Protein AF-Q033S8-F1 (afdb_monomer)

pLDDT: mean 73.88, std 19.77, range [30.8, 98.44]

InterPro domains:
  IPR001387 Cro/C1-type, helix-turn-helix domain [PS50943] (13-66)
  IPR001387 Cro/C1-type, helix-turn-helix domain [cd00093] (10-66)
  IPR010982 Lambda repressor-like, DNA-binding domain superfamily [G3DSA:1.10.260.40] (9-69)
  IPR010982 Lambda repressor-like, DNA-binding domain superfamily [SSF47413] (10-69)
  IPR053163 HTH-type transcriptional regulator Rgg-like [PTHR37038] (10-70)

Nearest PDB structures (foldseek):
  4yv6-assembly2_D  TM=9.870E-01  e=4.921E-04  Streptococcus dysgalactiae
  5w4m-assembly1_A  TM=7.521E-01  e=5.771E-04  Streptococcus dysgalactiae
  6w1f-assembly1_B  TM=7.586E-01  e=7.936E-04  Streptococcus thermophilus LMG 18311
  4yv6-assembly2_C  TM=6.592E-01  e=5.472E-04  Streptococcus dysgalactiae
  4ryk-assembly1_A-2  TM=6.225E-01  e=1.323E-02  Listeria monocytogenes EGD-e

Organism: Lacticaseibacillus paracasei (strain ATCC 334 / BCRC 17002 / CCUG 31169 / CIP 107868 / KCTC 3260 / NRRL B-441) (NCBI:txid321967)

Structure (mmCIF, N/CA/C/O backbone):
data_AF-Q033S8-F1
#
_entry.id   AF-Q033S8-F1
#
loop_
_atom_site.group_PDB
_atom_site.id
_atom_site.type_symbol
_atom_site.label_atom_id
_atom_site.label_alt_id
_atom_site.label_comp_id
_atom_site.label_asym_id
_atom_site.label_entity_id
_atom_site.label_seq_id
_atom_site.pdbx_PDB_ins_code
_atom_site.Cartn_x
_atom_site.Cartn_y
_atom_site.Cartn_z
_atom_site.occupancy
_atom_site.B_iso_or_equiv
_atom_site.auth_seq_id
_atom_site.auth_comp_id
_atom_site.auth_asym_id
_atom_site.auth_atom_id
_atom_site.pdbx_PDB_model_num
ATOM 1 N N . MET A 1 1 ? 3.486 26.398 6.035 1.00 30.80 1 MET A N 1
ATOM 2 C CA . MET A 1 1 ? 4.596 25.423 6.037 1.00 30.80 1 MET A CA 1
ATOM 3 C C . MET A 1 1 ? 3.982 24.053 6.254 1.00 30.80 1 MET A C 1
ATOM 5 O O . MET A 1 1 ? 3.399 23.841 7.305 1.00 30.80 1 MET A O 1
ATOM 9 N N . VAL A 1 2 ? 3.991 23.191 5.236 1.00 36.75 2 VAL A N 1
ATOM 10 C CA . VAL A 1 2 ? 3.536 21.798 5.370 1.00 36.75 2 VAL A CA 1
ATOM 11 C C . VAL A 1 2 ? 4.701 21.029 5.988 1.00 36.75 2 VAL A C 1
ATOM 13 O O . VAL A 1 2 ? 5.815 21.116 5.472 1.00 36.75 2 VAL A O 1
ATOM 16 N N . GLU A 1 3 ? 4.487 20.377 7.131 1.00 34.97 3 GLU A N 1
ATOM 17 C CA . GLU A 1 3 ? 5.531 19.597 7.802 1.00 34.97 3 GLU A CA 1
ATOM 18 C C . GLU A 1 3 ? 6.136 18.567 6.839 1.00 34.97 3 GLU A C 1
ATOM 20 O O . GLU A 1 3 ? 5.417 17.812 6.183 1.00 34.97 3 GLU A O 1
ATOM 25 N N . LYS A 1 4 ? 7.472 18.522 6.768 1.00 44.34 4 LYS A N 1
ATOM 26 C CA . LYS A 1 4 ? 8.203 17.438 6.105 1.00 44.34 4 LYS A CA 1
ATOM 27 C C . LYS A 1 4 ? 8.041 16.173 6.943 1.00 44.34 4 LYS A C 1
ATOM 29 O O . LYS A 1 4 ? 8.835 15.900 7.841 1.00 44.34 4 LYS A O 1
ATOM 34 N N . ILE A 1 5 ? 6.987 15.416 6.665 1.00 50.31 5 ILE A N 1
ATOM 35 C CA . ILE A 1 5 ? 6.794 14.079 7.221 1.00 50.31 5 ILE A CA 1
ATOM 36 C C . ILE A 1 5 ? 7.949 13.206 6.721 1.00 50.31 5 ILE A C 1
ATOM 38 O O . ILE A 1 5 ? 8.242 13.171 5.527 1.00 50.31 5 ILE A O 1
ATOM 42 N N . LYS A 1 6 ? 8.612 12.478 7.624 1.00 57.56 6 LYS A N 1
ATOM 43 C CA . LYS A 1 6 ? 9.489 11.371 7.231 1.00 57.56 6 LYS A CA 1
ATOM 44 C C . LYS A 1 6 ? 8.589 10.312 6.590 1.00 57.56 6 LYS A C 1
ATOM 46 O O . LYS A 1 6 ? 7.903 9.597 7.316 1.00 57.56 6 LYS A O 1
ATOM 51 N N . ALA A 1 7 ? 8.524 10.292 5.259 1.00 63.66 7 ALA A N 1
ATOM 52 C CA . ALA A 1 7 ? 7.584 9.485 4.483 1.00 63.66 7 ALA A CA 1
ATOM 53 C C . ALA A 1 7 ? 7.873 7.986 4.659 1.00 63.66 7 ALA A C 1
ATOM 55 O O . ALA A 1 7 ? 8.609 7.375 3.890 1.00 63.66 7 ALA A O 1
ATOM 56 N N . THR A 1 8 ? 7.338 7.394 5.726 1.00 87.31 8 THR A N 1
ATOM 57 C CA . THR A 1 8 ? 7.235 5.942 5.849 1.00 87.31 8 THR A CA 1
ATOM 58 C C . THR A 1 8 ? 6.063 5.470 5.004 1.00 87.31 8 THR A C 1
ATOM 60 O O . THR A 1 8 ? 5.073 6.191 4.864 1.00 87.31 8 THR A O 1
ATOM 63 N N . ASP A 1 9 ? 6.131 4.240 4.495 1.00 91.19 9 ASP A N 1
ATOM 64 C CA . ASP A 1 9 ? 5.036 3.651 3.714 1.00 91.19 9 ASP A CA 1
ATOM 65 C C . ASP A 1 9 ? 3.683 3.764 4.440 1.00 91.19 9 ASP A C 1
ATOM 67 O O . ASP A 1 9 ? 2.663 4.079 3.832 1.00 91.19 9 ASP A O 1
ATOM 71 N N . GLY A 1 10 ? 3.682 3.589 5.766 1.00 95.62 10 GLY A N 1
ATOM 72 C CA . GLY A 1 10 ? 2.493 3.749 6.601 1.00 95.62 10 GLY A CA 1
ATOM 73 C C . GLY A 1 10 ? 1.942 5.176 6.635 1.00 95.62 10 GLY A C 1
ATOM 74 O O . GLY A 1 10 ? 0.728 5.363 6.557 1.00 95.62 10 GLY A O 1
ATOM 75 N N . ALA A 1 11 ? 2.807 6.189 6.720 1.00 94.56 11 ALA A N 1
ATOM 76 C CA . ALA A 1 11 ? 2.378 7.585 6.717 1.00 94.56 11 ALA A CA 1
ATOM 77 C C . ALA A 1 11 ? 1.788 7.993 5.356 1.00 94.56 11 ALA A C 1
ATOM 79 O O . ALA A 1 11 ? 0.740 8.641 5.315 1.00 94.56 11 ALA A O 1
ATOM 80 N N . VAL A 1 12 ? 2.413 7.550 4.258 1.00 94.62 12 VAL A N 1
ATOM 81 C CA . VAL A 1 12 ? 1.911 7.766 2.890 1.00 94.62 12 VAL A CA 1
ATOM 82 C C . VAL A 1 12 ? 0.561 7.073 2.710 1.00 94.62 12 VAL A C 1
ATOM 84 O O . VAL A 1 12 ? -0.407 7.696 2.275 1.00 94.62 12 VAL A O 1
ATOM 87 N N . PHE A 1 13 ? 0.453 5.808 3.126 1.00 96.56 13 PHE A N 1
ATOM 88 C CA . PHE A 1 13 ? -0.799 5.056 3.059 1.00 96.56 13 PHE A CA 1
ATOM 89 C C . PHE A 1 13 ? -1.926 5.747 3.835 1.00 96.56 13 PHE A C 1
ATOM 91 O O . PHE A 1 13 ? -3.029 5.912 3.312 1.00 96.56 13 PHE A O 1
ATOM 98 N N . ARG A 1 14 ? -1.645 6.214 5.060 1.00 97.19 14 ARG A N 1
ATOM 99 C CA . ARG A 1 14 ? -2.612 6.949 5.888 1.00 97.19 14 ARG A CA 1
ATOM 100 C C . ARG A 1 14 ? -3.151 8.177 5.165 1.00 97.19 14 ARG A C 1
ATOM 102 O O . ARG A 1 14 ? -4.359 8.418 5.185 1.00 97.19 14 ARG A O 1
ATOM 109 N N . GLN A 1 15 ? -2.266 8.960 4.554 1.00 95.25 15 GLN A N 1
ATOM 110 C CA . GLN A 1 15 ? -2.656 10.148 3.806 1.00 95.25 15 GLN A CA 1
ATOM 111 C C . GLN A 1 15 ? -3.571 9.786 2.632 1.00 95.25 15 GLN A C 1
ATOM 113 O O . GLN A 1 15 ? -4.638 10.380 2.495 1.00 95.25 15 GLN A O 1
ATOM 118 N N . LEU A 1 16 ? -3.198 8.785 1.831 1.00 94.44 16 LEU A N 1
ATOM 119 C CA . LEU A 1 16 ? -4.000 8.331 0.692 1.00 94.44 16 LEU A CA 1
ATOM 120 C C . LEU A 1 16 ? -5.376 7.824 1.131 1.00 94.44 16 LEU A C 1
ATOM 122 O O . LEU A 1 16 ? -6.391 8.246 0.581 1.00 94.44 16 LEU A O 1
ATOM 126 N N . ARG A 1 17 ? -5.444 7.018 2.196 1.00 97.44 17 ARG A N 1
ATOM 127 C CA . ARG A 1 17 ? -6.718 6.557 2.761 1.00 97.44 17 ARG A CA 1
ATOM 128 C C . ARG A 1 17 ? -7.625 7.728 3.162 1.00 97.44 17 ARG A C 1
ATOM 130 O O . ARG A 1 17 ? -8.823 7.701 2.883 1.00 97.44 17 ARG A O 1
ATOM 137 N N . HIS A 1 18 ? -7.070 8.759 3.803 1.00 96.06 18 HIS A N 1
ATOM 138 C CA . HIS A 1 18 ? -7.831 9.955 4.177 1.00 96.06 18 HIS A CA 1
ATOM 139 C C . HIS A 1 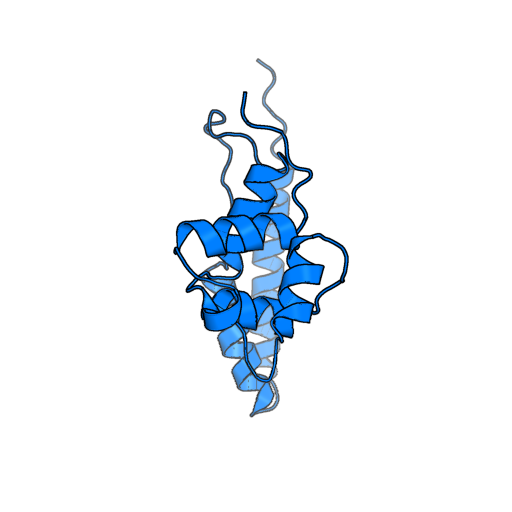18 ? -8.264 10.796 2.966 1.00 96.06 18 HIS A C 1
ATOM 141 O O . HIS A 1 18 ? -9.381 11.312 2.974 1.00 96.06 18 HIS A O 1
ATOM 147 N N . ASN A 1 19 ? -7.444 10.886 1.914 1.00 91.56 19 ASN A N 1
ATOM 148 C CA . ASN A 1 19 ? -7.805 11.563 0.662 1.00 91.56 19 ASN A CA 1
ATOM 149 C C . ASN A 1 19 ? -8.99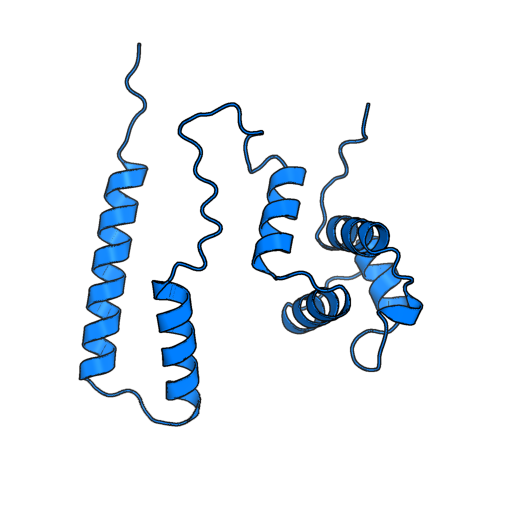0 10.896 -0.052 1.00 91.56 19 ASN A C 1
ATOM 151 O O . ASN A 1 19 ? -9.739 11.580 -0.741 1.00 91.56 19 ASN A O 1
ATOM 155 N N . HIS A 1 20 ? -9.180 9.590 0.149 1.00 86.75 20 HIS A N 1
ATOM 156 C CA . HIS A 1 20 ? -10.338 8.828 -0.331 1.00 86.75 20 HIS A CA 1
ATOM 157 C C . HIS A 1 20 ? -11.504 8.800 0.676 1.00 86.75 20 HIS A C 1
ATOM 159 O O . HIS A 1 20 ? -12.462 8.056 0.495 1.00 86.75 20 HIS A O 1
ATOM 165 N N . GLN A 1 21 ? -11.421 9.571 1.770 1.00 94.69 21 GLN A N 1
ATOM 166 C CA . GLN A 1 21 ? -12.417 9.621 2.850 1.00 94.69 21 GLN A CA 1
ATOM 167 C C . GLN A 1 21 ? -12.756 8.248 3.467 1.00 94.69 21 GLN A C 1
ATOM 169 O O . GLN A 1 21 ? -13.848 8.048 3.998 1.00 94.69 21 GLN A O 1
ATOM 174 N N . LEU A 1 22 ? -11.814 7.302 3.453 1.00 95.31 22 LEU A N 1
ATOM 175 C CA . LEU A 1 22 ? -12.022 5.961 3.996 1.00 95.31 22 LEU A CA 1
ATOM 176 C C . LEU A 1 22 ? -11.605 5.888 5.467 1.00 95.31 22 LEU A C 1
ATOM 178 O O . LEU A 1 22 ? -10.534 6.349 5.863 1.00 95.31 22 LEU A O 1
ATOM 182 N N . THR A 1 23 ? -12.429 5.259 6.299 1.00 98.12 23 THR A N 1
ATOM 183 C CA . THR A 1 23 ? -12.099 4.930 7.695 1.00 98.12 23 THR A CA 1
ATOM 184 C C . THR A 1 23 ? -11.293 3.632 7.784 1.00 98.12 23 THR A C 1
ATOM 186 O O . THR A 1 23 ? -11.314 2.807 6.873 1.00 98.12 23 THR A O 1
ATOM 189 N N . LEU A 1 24 ? -10.615 3.394 8.913 1.00 98.38 24 LEU A N 1
ATOM 190 C CA . LEU A 1 24 ? -9.929 2.114 9.146 1.00 98.38 24 LEU A CA 1
ATOM 191 C C . LEU A 1 24 ? -10.892 0.920 9.094 1.00 98.38 24 LEU A C 1
ATOM 193 O O . LEU A 1 24 ? -10.526 -0.125 8.571 1.00 98.38 24 LEU A O 1
ATOM 197 N N . ALA A 1 25 ? -12.118 1.077 9.602 1.00 98.00 25 ALA A N 1
ATOM 198 C CA . ALA A 1 25 ? -13.128 0.020 9.590 1.00 98.00 25 ALA A CA 1
ATOM 199 C C . ALA A 1 25 ? -13.567 -0.354 8.165 1.00 98.00 25 ALA A C 1
ATOM 201 O O . ALA A 1 25 ? -13.789 -1.525 7.889 1.00 98.00 25 ALA A O 1
ATOM 202 N N . GLN A 1 26 ? -13.636 0.621 7.253 1.00 97.06 26 GLN A N 1
ATOM 203 C CA . GLN A 1 26 ? -13.970 0.380 5.844 1.00 97.06 26 GLN A CA 1
ATOM 204 C C . GLN A 1 26 ? -12.835 -0.286 5.057 1.00 97.06 26 GLN A C 1
ATOM 206 O O . GLN A 1 26 ? -13.100 -0.937 4.049 1.00 97.06 26 GLN A O 1
ATOM 211 N N . VAL A 1 27 ? -11.582 -0.130 5.494 1.00 97.44 27 VAL A N 1
ATOM 212 C CA . VAL A 1 27 ? -10.400 -0.714 4.835 1.00 97.44 27 VAL A CA 1
ATOM 213 C C . VAL A 1 27 ? -10.015 -2.070 5.432 1.00 97.44 27 VAL A C 1
ATOM 215 O O . VAL A 1 27 ? -9.438 -2.902 4.739 1.00 97.44 27 VAL A O 1
ATOM 218 N N . ALA A 1 28 ? -10.346 -2.316 6.699 1.00 98.06 28 ALA A N 1
ATOM 219 C CA . ALA A 1 28 ? -10.024 -3.563 7.377 1.00 98.06 28 ALA A CA 1
ATOM 220 C C . ALA A 1 28 ? -10.793 -4.774 6.821 1.00 98.06 28 ALA A C 1
ATOM 222 O O . ALA A 1 28 ? -11.860 -4.643 6.215 1.00 98.06 28 ALA A O 1
ATOM 223 N N . ASP A 1 29 ? -10.222 -5.959 7.023 1.00 97.19 29 ASP A N 1
ATOM 224 C CA . ASP A 1 29 ? -10.826 -7.277 6.799 1.00 97.19 29 ASP A CA 1
ATOM 225 C C . ASP A 1 29 ? -10.020 -8.382 7.503 1.00 97.19 29 ASP A C 1
ATOM 227 O O . ASP A 1 29 ? -9.125 -8.105 8.307 1.00 97.19 29 ASP A O 1
ATOM 231 N N . ASP A 1 30 ? -10.330 -9.636 7.168 1.00 95.19 30 ASP A N 1
ATOM 232 C CA . ASP A 1 30 ? -9.671 -10.844 7.664 1.00 95.19 30 ASP A CA 1
ATOM 233 C C . ASP A 1 30 ? -8.166 -10.875 7.366 1.00 95.19 30 ASP A C 1
ATOM 235 O O . ASP A 1 30 ? -7.393 -11.477 8.115 1.00 95.19 30 ASP A O 1
ATOM 239 N N . HIS A 1 31 ? -7.717 -10.190 6.309 1.00 92.19 31 HIS A N 1
ATOM 240 C CA . HIS A 1 31 ? -6.298 -10.072 6.006 1.00 92.19 31 HIS A CA 1
ATOM 241 C C . HIS A 1 31 ? -5.679 -8.995 6.888 1.00 92.19 31 HIS A C 1
ATOM 243 O O . HIS A 1 31 ? -4.670 -9.251 7.545 1.00 92.19 31 HIS A O 1
ATOM 249 N N . ASN A 1 32 ? -6.266 -7.798 6.946 1.00 96.44 32 ASN A N 1
ATOM 250 C CA . ASN A 1 32 ? -5.725 -6.653 7.673 1.00 96.44 32 ASN A CA 1
ATOM 251 C C . ASN A 1 32 ? -6.702 -6.104 8.714 1.00 96.44 32 ASN A C 1
ATOM 253 O O . ASN A 1 32 ? -7.610 -5.341 8.399 1.00 96.44 32 ASN A O 1
ATOM 257 N N . SER A 1 33 ? -6.450 -6.409 9.990 1.00 98.00 33 SER A N 1
ATOM 258 C CA . SER A 1 33 ? -7.264 -5.887 11.090 1.00 98.00 33 SER A CA 1
ATOM 259 C C . SER A 1 33 ? -7.079 -4.379 11.295 1.00 98.00 33 SER A C 1
ATOM 261 O O . SER A 1 33 ? -6.006 -3.825 11.043 1.00 98.00 33 SER A O 1
ATOM 263 N N . ILE A 1 34 ? -8.095 -3.715 11.860 1.00 98.44 34 ILE A N 1
ATOM 264 C CA . ILE A 1 34 ? -8.048 -2.286 12.230 1.00 98.44 34 ILE A CA 1
ATOM 265 C C . ILE A 1 34 ? -6.801 -1.971 13.071 1.00 98.44 34 ILE A C 1
ATOM 267 O O . ILE A 1 34 ? -6.098 -0.992 12.817 1.00 98.44 34 ILE A O 1
ATOM 271 N N . ALA A 1 35 ? -6.507 -2.817 14.063 1.00 97.94 35 ALA A N 1
ATOM 272 C CA . ALA A 1 35 ? -5.362 -2.639 14.948 1.00 97.94 35 ALA A CA 1
ATOM 273 C C . ALA A 1 35 ? -4.026 -2.753 14.198 1.00 97.94 35 ALA A C 1
ATOM 275 O O . ALA A 1 35 ? -3.096 -1.998 14.487 1.00 97.94 35 ALA A O 1
ATOM 276 N N . PHE A 1 36 ? -3.930 -3.672 13.233 1.00 97.88 36 PHE A N 1
ATOM 277 C CA . PHE A 1 36 ? -2.750 -3.803 12.384 1.00 97.88 36 PHE A CA 1
ATOM 278 C C . PHE A 1 36 ? -2.558 -2.561 11.508 1.00 97.88 36 PHE A C 1
ATOM 280 O O . PHE A 1 36 ? -1.486 -1.959 11.555 1.00 97.88 36 PHE A O 1
ATOM 287 N N . ILE A 1 37 ? -3.599 -2.137 10.781 1.00 98.25 37 ILE A N 1
ATOM 288 C CA . ILE A 1 37 ? -3.534 -0.966 9.891 1.00 98.25 37 ILE A CA 1
ATOM 289 C C . ILE A 1 37 ? -3.148 0.280 10.693 1.00 98.25 37 ILE A C 1
ATOM 291 O O . ILE A 1 37 ? -2.246 1.009 10.301 1.00 98.25 37 ILE A O 1
ATOM 295 N N . SER A 1 38 ? -3.746 0.481 11.871 1.00 98.00 38 SER A N 1
ATOM 296 C CA . SER A 1 38 ? -3.416 1.611 12.747 1.00 98.00 38 SER A CA 1
ATOM 297 C C . SER A 1 38 ? -1.941 1.628 13.169 1.00 98.00 38 SER A C 1
ATOM 299 O O . SER A 1 38 ? -1.297 2.678 13.134 1.00 98.00 38 SER A O 1
ATOM 301 N N . LYS A 1 39 ? -1.374 0.471 13.542 1.00 97.31 39 LYS A N 1
ATOM 302 C CA . LYS A 1 39 ? 0.052 0.361 13.890 1.00 97.31 39 LYS A CA 1
ATOM 303 C C . LYS A 1 39 ? 0.946 0.602 12.677 1.00 97.31 39 LYS A C 1
ATOM 305 O O . LYS A 1 39 ? 1.945 1.303 12.812 1.00 97.31 39 LYS A O 1
ATOM 310 N N . PHE A 1 40 ? 0.589 0.050 11.519 1.00 97.19 40 PHE A N 1
ATOM 311 C CA . PHE A 1 40 ? 1.305 0.264 10.262 1.00 97.19 40 PHE A CA 1
ATOM 312 C C . PHE A 1 40 ? 1.342 1.752 9.890 1.00 97.19 40 PHE A C 1
ATOM 314 O O . PHE A 1 40 ? 2.423 2.302 9.705 1.00 97.19 40 PHE A O 1
ATOM 321 N N . GLU A 1 41 ? 0.195 2.435 9.902 1.00 96.88 41 GLU A N 1
ATOM 322 C CA . GLU A 1 41 ? 0.090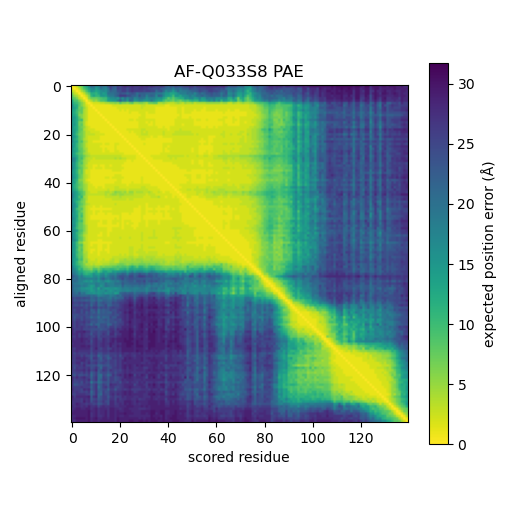 3.869 9.595 1.00 96.88 41 GLU A CA 1
ATOM 323 C C . GLU A 1 41 ? 0.918 4.766 10.525 1.00 96.88 41 GLU A C 1
ATOM 325 O O . GLU A 1 41 ? 1.338 5.857 10.144 1.00 96.88 41 GLU A O 1
ATOM 330 N N . GLN A 1 42 ? 1.163 4.312 11.755 1.00 95.31 42 GLN A N 1
ATOM 331 C CA . GLN A 1 42 ? 1.993 5.002 12.746 1.00 95.31 42 GLN A CA 1
ATOM 332 C C . GLN A 1 42 ? 3.480 4.616 12.665 1.00 95.31 42 GLN A C 1
ATOM 334 O O . GLN A 1 42 ? 4.264 5.074 13.493 1.00 95.31 42 GLN A O 1
ATOM 339 N N . GLY A 1 43 ? 3.874 3.738 11.736 1.00 92.50 43 GLY A N 1
ATOM 340 C CA . GLY A 1 43 ? 5.237 3.202 11.646 1.00 92.50 43 GLY A CA 1
ATOM 341 C C . GLY A 1 43 ? 5.617 2.263 12.799 1.00 92.50 43 GLY A C 1
ATOM 342 O O . GLY A 1 43 ? 6.796 2.023 13.034 1.00 92.50 43 GLY A O 1
ATOM 343 N N . LYS A 1 44 ? 4.632 1.736 13.537 1.00 92.81 44 LYS A N 1
ATOM 344 C CA . LYS A 1 44 ? 4.816 0.814 14.675 1.00 92.81 44 LYS A CA 1
ATOM 345 C C . LYS A 1 44 ? 4.770 -0.664 14.275 1.00 92.81 44 LYS A C 1
ATOM 347 O O . LYS A 1 44 ? 4.895 -1.531 15.135 1.00 92.81 44 LYS A O 1
ATOM 352 N N . SER A 1 45 ? 4.536 -0.961 12.999 1.00 92.50 45 SER A N 1
ATOM 353 C CA . SER A 1 45 ? 4.571 -2.313 12.446 1.00 92.50 45 SER A CA 1
ATOM 354 C C . SER A 1 45 ? 5.134 -2.270 11.037 1.00 92.50 45 SER A C 1
ATOM 356 O O . SER A 1 45 ? 4.747 -1.413 10.244 1.00 92.50 45 SER A O 1
ATOM 358 N N . ASN A 1 46 ? 5.979 -3.247 10.721 1.00 89.75 46 ASN A N 1
ATOM 359 C CA . ASN A 1 46 ? 6.324 -3.556 9.342 1.00 89.75 46 ASN A CA 1
ATOM 360 C C . ASN A 1 46 ? 5.124 -4.222 8.652 1.00 89.75 46 ASN A C 1
ATOM 362 O O . ASN A 1 46 ? 4.244 -4.793 9.310 1.00 89.75 46 ASN A O 1
ATOM 366 N N . ILE A 1 47 ? 5.098 -4.153 7.326 1.00 89.88 47 ILE A N 1
ATOM 367 C CA . ILE A 1 47 ? 4.095 -4.794 6.477 1.00 89.88 47 ILE A CA 1
ATOM 368 C C . ILE A 1 47 ? 4.804 -5.637 5.416 1.00 89.88 47 ILE A C 1
ATOM 370 O O . ILE A 1 47 ? 5.878 -5.270 4.945 1.00 89.88 47 ILE A O 1
ATOM 374 N N . SER A 1 48 ? 4.226 -6.782 5.053 1.00 91.69 48 SER A N 1
ATOM 375 C CA . SER A 1 48 ? 4.692 -7.551 3.897 1.00 91.69 48 SER A CA 1
ATOM 376 C C . SER A 1 48 ? 4.129 -6.963 2.603 1.00 91.69 48 SER A C 1
ATOM 378 O O . SER A 1 48 ? 3.054 -6.363 2.609 1.00 91.69 48 SER A O 1
ATOM 380 N N . PHE A 1 49 ? 4.808 -7.195 1.477 1.00 88.31 49 PHE A N 1
ATOM 381 C CA . PHE A 1 49 ? 4.357 -6.703 0.172 1.00 88.31 49 PHE A CA 1
ATOM 382 C C . PHE A 1 49 ? 2.919 -7.138 -0.156 1.00 88.31 49 PHE A C 1
ATOM 384 O O . PHE A 1 49 ? 2.080 -6.294 -0.433 1.00 88.31 49 PHE A O 1
ATOM 391 N N . SER A 1 50 ? 2.589 -8.426 0.011 1.00 90.44 50 SER A N 1
ATOM 392 C CA . SER A 1 50 ? 1.231 -8.951 -0.221 1.00 90.44 50 SER A CA 1
ATOM 393 C C . SER A 1 50 ? 0.149 -8.221 0.592 1.00 90.44 50 SER A C 1
ATOM 395 O O . SER A 1 50 ? -0.907 -7.880 0.058 1.00 90.44 50 SER A O 1
ATOM 397 N N . ARG A 1 51 ? 0.414 -7.919 1.872 1.00 93.56 51 ARG A N 1
ATOM 398 C CA . ARG A 1 51 ? -0.539 -7.191 2.725 1.00 93.56 51 ARG A CA 1
ATOM 399 C C . ARG A 1 51 ? -0.667 -5.727 2.316 1.00 93.56 51 ARG A C 1
ATOM 401 O O . ARG A 1 51 ? -1.769 -5.192 2.389 1.00 93.56 51 ARG A O 1
ATOM 408 N N . LEU A 1 52 ? 0.429 -5.097 1.889 1.00 95.06 52 LEU A N 1
ATOM 409 C CA . LEU A 1 52 ? 0.421 -3.728 1.376 1.00 95.06 52 LEU A CA 1
ATOM 410 C C . LEU A 1 52 ? -0.381 -3.636 0.076 1.00 95.06 52 LEU A C 1
ATOM 412 O O . LEU A 1 52 ? -1.294 -2.823 0.001 1.00 95.06 52 LEU A O 1
ATOM 416 N N . THR A 1 53 ? -0.110 -4.497 -0.908 1.00 90.31 53 THR A N 1
ATOM 417 C CA . THR A 1 53 ? -0.849 -4.535 -2.182 1.00 90.31 53 THR A CA 1
ATOM 418 C C . THR A 1 53 ? -2.347 -4.716 -1.950 1.00 90.31 53 THR A C 1
ATOM 420 O O . THR A 1 53 ? -3.157 -4.024 -2.562 1.00 90.31 53 THR A O 1
ATOM 423 N N . HIS A 1 54 ? -2.722 -5.580 -1.005 1.00 92.88 54 HIS A N 1
ATOM 424 C CA . HIS A 1 54 ? -4.117 -5.761 -0.611 1.00 92.88 54 HIS A CA 1
ATOM 425 C C . HIS A 1 54 ? -4.741 -4.488 -0.024 1.00 92.88 54 HIS A C 1
ATOM 427 O O . HIS A 1 54 ? -5.850 -4.110 -0.392 1.00 92.88 54 HIS A O 1
ATOM 433 N N . LEU A 1 55 ? -4.031 -3.785 0.863 1.00 96.75 55 LEU A N 1
ATOM 434 C CA . LEU A 1 55 ? -4.506 -2.514 1.414 1.00 96.75 55 LEU A CA 1
ATOM 435 C C . LEU A 1 55 ? -4.643 -1.420 0.348 1.00 96.75 55 LEU A C 1
ATOM 437 O O . LEU A 1 55 ? -5.604 -0.656 0.394 1.00 96.75 55 LEU A O 1
ATOM 441 N N . LEU A 1 56 ? -3.713 -1.352 -0.608 1.00 94.44 56 LEU A N 1
ATOM 442 C CA . LEU A 1 56 ? -3.763 -0.407 -1.725 1.00 94.44 56 LEU A CA 1
ATOM 443 C C . LEU A 1 56 ? -4.971 -0.676 -2.632 1.00 94.44 56 LEU A C 1
ATOM 445 O O . LEU A 1 56 ? -5.728 0.247 -2.936 1.00 94.44 56 LEU A O 1
ATOM 449 N N . TYR A 1 57 ? -5.240 -1.948 -2.940 1.00 90.12 57 TYR A N 1
ATOM 450 C CA . TYR A 1 57 ? -6.454 -2.362 -3.646 1.00 90.12 57 TYR A CA 1
ATOM 451 C C . TYR A 1 57 ? -7.729 -1.906 -2.917 1.00 90.12 57 TYR A C 1
ATOM 453 O O . TYR A 1 57 ? -8.635 -1.349 -3.535 1.00 90.12 57 TYR A O 1
ATOM 461 N N . ARG A 1 58 ? -7.785 -2.050 -1.584 1.00 92.88 58 ARG A N 1
ATOM 462 C CA . ARG A 1 58 ? -8.938 -1.628 -0.763 1.00 92.88 58 AR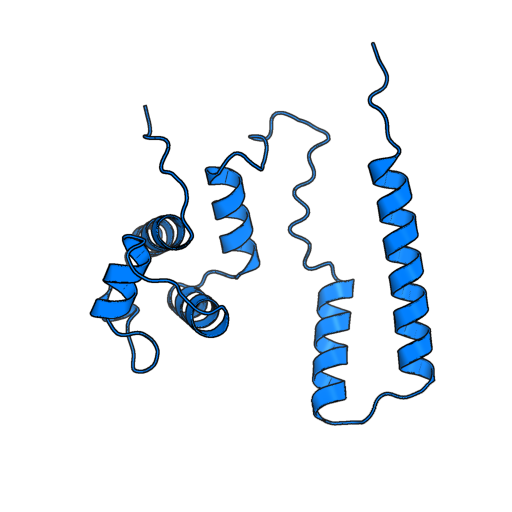G A CA 1
ATOM 463 C C . ARG A 1 58 ? -9.200 -0.120 -0.774 1.00 92.88 58 ARG A C 1
ATOM 465 O O . ARG A 1 58 ? -10.316 0.282 -0.451 1.00 92.88 58 ARG A O 1
ATOM 472 N N . ILE A 1 59 ? -8.209 0.698 -1.130 1.00 93.56 59 ILE A N 1
ATOM 473 C CA . ILE A 1 59 ? -8.357 2.155 -1.272 1.00 93.56 59 ILE A CA 1
ATOM 474 C C . ILE A 1 59 ? -8.343 2.621 -2.737 1.00 93.56 59 ILE A C 1
ATOM 476 O O . ILE A 1 59 ? -8.340 3.823 -2.979 1.00 93.56 59 ILE A O 1
ATOM 480 N N . ASN A 1 60 ? -8.379 1.692 -3.701 1.00 89.44 60 ASN A N 1
ATOM 481 C CA . ASN A 1 60 ? -8.320 1.963 -5.140 1.00 89.44 60 ASN A CA 1
ATOM 482 C C . ASN A 1 60 ? -7.071 2.760 -5.563 1.00 89.44 60 ASN A C 1
ATOM 484 O O . ASN A 1 60 ? -7.172 3.758 -6.275 1.00 89.44 60 ASN A O 1
ATOM 488 N N . ILE A 1 61 ? -5.902 2.321 -5.091 1.00 83.81 61 ILE A N 1
ATOM 489 C CA . ILE A 1 61 ? -4.588 2.851 -5.469 1.00 83.81 61 ILE A CA 1
ATOM 490 C C . ILE A 1 61 ? -3.732 1.702 -6.007 1.00 83.81 61 ILE A C 1
ATOM 492 O O . ILE A 1 61 ? -3.697 0.620 -5.419 1.00 83.81 61 ILE A O 1
ATOM 496 N N . SER A 1 62 ? -3.030 1.928 -7.115 1.00 84.50 62 SER A N 1
ATOM 497 C CA . SER A 1 62 ? -2.038 0.980 -7.636 1.00 84.50 62 SER A CA 1
ATOM 498 C C . SER A 1 62 ? -0.716 1.041 -6.858 1.00 84.50 62 SER A C 1
ATOM 500 O O . SER A 1 62 ? -0.408 2.015 -6.167 1.00 84.50 62 SER A O 1
ATOM 502 N N . VAL A 1 63 ? 0.103 -0.008 -6.967 1.00 84.00 63 VAL A N 1
ATOM 503 C CA . VAL A 1 63 ? 1.439 -0.024 -6.344 1.00 84.00 63 VAL A CA 1
ATOM 504 C C . VAL A 1 63 ? 2.325 1.062 -6.960 1.00 84.00 63 VAL A C 1
ATOM 506 O O . VAL A 1 63 ? 3.076 1.725 -6.248 1.00 84.00 63 VAL A O 1
ATOM 509 N N . GLU A 1 64 ? 2.201 1.277 -8.265 1.00 80.38 64 GLU A N 1
ATOM 510 C CA . GLU A 1 64 ? 2.920 2.283 -9.038 1.00 80.38 64 GLU A CA 1
ATOM 511 C C . GLU A 1 64 ? 2.602 3.702 -8.560 1.00 80.38 64 GLU A C 1
ATOM 513 O O . GLU A 1 64 ? 3.518 4.475 -8.273 1.00 80.38 64 GLU A O 1
ATOM 518 N N . GLU A 1 65 ? 1.315 4.036 -8.416 1.00 76.44 65 GLU A N 1
ATOM 519 C CA . GLU A 1 65 ? 0.881 5.329 -7.876 1.00 76.44 65 GLU A CA 1
ATOM 520 C C . GLU A 1 65 ? 1.374 5.526 -6.442 1.00 76.44 65 GLU A C 1
ATOM 522 O O . GLU A 1 65 ? 1.875 6.596 -6.097 1.00 76.44 65 GLU A O 1
ATOM 527 N N . PHE A 1 66 ? 1.281 4.488 -5.607 1.00 88.88 66 PHE A N 1
ATOM 528 C CA . PHE A 1 66 ? 1.766 4.549 -4.232 1.00 88.88 66 PHE A CA 1
ATOM 529 C C . PHE A 1 66 ? 3.268 4.856 -4.164 1.00 88.88 66 PHE A C 1
ATOM 531 O O . PHE A 1 66 ? 3.681 5.757 -3.432 1.00 88.88 66 PHE A O 1
ATOM 538 N N . VAL A 1 67 ? 4.081 4.130 -4.937 1.00 86.38 67 VAL A N 1
ATOM 539 C CA . VAL A 1 67 ? 5.537 4.319 -5.007 1.00 86.38 67 VAL A CA 1
ATOM 540 C C . VAL A 1 67 ? 5.883 5.713 -5.523 1.00 86.38 67 VAL A C 1
ATOM 542 O O . VAL A 1 67 ? 6.715 6.387 -4.917 1.00 86.38 67 VAL A O 1
ATOM 545 N N . PHE A 1 68 ? 5.196 6.176 -6.572 1.00 80.12 68 PHE A N 1
ATOM 546 C CA . PHE A 1 68 ? 5.371 7.525 -7.104 1.00 80.12 68 PHE A CA 1
ATOM 547 C C . PHE A 1 68 ? 5.158 8.595 -6.032 1.00 80.12 68 PHE A C 1
ATOM 549 O O . PHE A 1 68 ? 6.004 9.460 -5.806 1.00 80.12 68 PHE A O 1
ATOM 556 N N . ILE A 1 69 ? 4.023 8.518 -5.334 1.00 82.56 69 ILE A N 1
ATOM 557 C CA . ILE A 1 69 ? 3.651 9.494 -4.310 1.00 82.56 69 ILE A CA 1
ATOM 558 C C . ILE A 1 69 ? 4.623 9.426 -3.131 1.00 82.56 69 ILE A C 1
ATOM 560 O O . ILE A 1 69 ? 5.041 10.467 -2.623 1.00 82.56 69 ILE A O 1
ATOM 564 N N . ARG A 1 70 ? 5.023 8.222 -2.715 1.00 87.69 70 ARG A N 1
ATOM 565 C CA . ARG A 1 70 ? 6.001 8.032 -1.643 1.00 87.69 70 ARG A CA 1
ATOM 566 C C . ARG A 1 70 ? 7.338 8.683 -1.980 1.00 87.69 70 ARG A C 1
ATOM 568 O O . ARG A 1 70 ? 7.856 9.426 -1.145 1.00 87.69 70 ARG A O 1
ATOM 575 N N . ASP A 1 71 ? 7.907 8.425 -3.159 1.00 81.75 71 ASP A N 1
ATOM 576 C CA . ASP A 1 71 ? 9.240 8.957 -3.464 1.00 81.75 71 ASP A CA 1
ATOM 577 C C . ASP A 1 71 ? 9.200 10.459 -3.801 1.00 81.75 71 ASP A C 1
ATOM 579 O O . ASP A 1 71 ? 10.154 11.188 -3.513 1.00 81.75 71 ASP A O 1
ATOM 583 N N . LEU A 1 72 ? 8.065 10.954 -4.316 1.00 77.38 72 LEU A N 1
ATOM 584 C CA . LEU A 1 72 ? 7.788 12.389 -4.416 1.00 77.38 72 LEU A CA 1
ATOM 585 C C . LEU A 1 72 ? 7.819 13.064 -3.042 1.00 77.38 72 LEU A C 1
ATOM 587 O O . LEU A 1 72 ? 8.432 14.117 -2.877 1.00 77.38 72 LEU A O 1
ATOM 591 N N . GLN A 1 73 ? 7.204 12.449 -2.033 1.00 80.31 73 GLN A N 1
ATOM 592 C CA . GLN A 1 73 ? 7.183 12.985 -0.671 1.00 80.31 73 GLN A CA 1
ATOM 593 C C . GLN A 1 73 ? 8.515 12.830 0.066 1.00 80.31 73 GLN A C 1
ATOM 595 O O . GLN A 1 73 ? 8.845 13.661 0.914 1.00 80.31 73 GLN A O 1
ATOM 600 N N . SER A 1 74 ? 9.293 11.793 -0.248 1.00 79.06 74 SER A N 1
ATOM 601 C CA . SER A 1 74 ? 10.624 11.597 0.333 1.00 79.06 74 SER A CA 1
ATOM 602 C C . SER A 1 74 ? 11.684 12.526 -0.273 1.00 79.06 74 SER A C 1
ATOM 604 O O . SER A 1 74 ? 12.779 12.640 0.279 1.00 79.06 74 SER A O 1
ATOM 606 N N . GLY A 1 75 ? 11.363 13.221 -1.371 1.00 71.50 75 GLY A N 1
ATOM 607 C CA . GLY A 1 75 ? 12.283 14.116 -2.074 1.00 71.50 75 GLY A CA 1
ATOM 608 C C . GLY A 1 75 ? 13.353 13.384 -2.887 1.00 71.50 75 GLY A C 1
ATOM 609 O O . GLY A 1 75 ? 14.293 14.022 -3.354 1.00 71.50 75 GLY A O 1
ATOM 610 N N . VAL A 1 76 ? 13.216 12.064 -3.066 1.00 68.50 76 VAL A N 1
ATOM 611 C CA . VAL A 1 76 ? 14.001 11.276 -4.039 1.00 68.50 76 VAL A CA 1
ATOM 612 C C . VAL A 1 76 ? 13.715 11.759 -5.461 1.00 68.50 76 VAL A C 1
ATOM 614 O O . VAL A 1 76 ? 14.558 11.668 -6.350 1.00 68.50 76 VAL A O 1
ATOM 617 N N . VAL A 1 77 ? 12.524 12.312 -5.655 1.00 62.16 77 VAL A N 1
ATOM 618 C CA . VAL A 1 77 ? 12.030 12.810 -6.926 1.00 62.16 77 VAL A CA 1
ATOM 619 C C . VAL A 1 77 ? 12.039 14.336 -6.884 1.00 62.16 77 VAL A C 1
ATOM 621 O O . VAL A 1 77 ? 11.394 14.922 -6.008 1.00 62.16 77 VAL A O 1
ATOM 624 N N . PRO A 1 78 ? 12.735 15.008 -7.813 1.00 58.59 78 PRO A N 1
ATOM 625 C CA . PRO A 1 78 ? 12.718 16.456 -7.906 1.00 58.59 78 PRO A CA 1
ATOM 626 C C . PRO A 1 78 ? 11.311 16.958 -8.251 1.00 58.59 78 PRO A C 1
ATOM 628 O O . PRO A 1 78 ? 10.615 16.418 -9.111 1.00 58.59 78 PRO A O 1
ATOM 631 N N . THR A 1 79 ? 10.890 18.035 -7.590 1.00 54.66 79 THR A N 1
ATOM 632 C CA . THR A 1 79 ? 9.619 18.717 -7.854 1.00 54.66 79 THR A CA 1
ATOM 633 C C . THR A 1 79 ? 9.697 19.456 -9.197 1.00 54.66 79 THR A C 1
ATOM 635 O O . THR A 1 79 ? 10.058 20.626 -9.231 1.00 54.66 79 THR A O 1
ATOM 638 N N . SER A 1 80 ? 9.473 18.726 -10.294 1.00 54.25 80 SER A N 1
ATOM 639 C CA . SER A 1 80 ? 9.051 19.124 -11.656 1.00 54.25 80 SER A CA 1
ATOM 640 C C . SER A 1 80 ? 9.546 20.434 -12.309 1.00 54.25 80 SER A C 1
ATOM 642 O O . SER A 1 80 ? 8.950 20.858 -13.294 1.00 54.25 80 SER A O 1
ATOM 644 N N . ASN A 1 81 ? 10.627 21.066 -11.850 1.00 52.81 81 ASN A N 1
ATOM 645 C CA . ASN A 1 81 ? 11.267 22.184 -12.563 1.00 52.81 81 ASN A CA 1
ATOM 646 C C . ASN A 1 81 ? 12.443 21.735 -13.444 1.00 52.81 81 ASN A C 1
ATOM 648 O O . ASN A 1 81 ? 13.073 22.568 -14.090 1.00 52.81 81 ASN A O 1
ATOM 652 N N . ASP A 1 82 ? 12.744 20.435 -13.472 1.00 51.78 82 ASP A N 1
ATOM 653 C CA . ASP A 1 82 ? 13.744 19.864 -14.367 1.00 51.78 82 ASP A CA 1
ATOM 654 C C . ASP A 1 82 ? 13.052 19.332 -15.635 1.00 51.78 82 ASP A C 1
ATOM 656 O O . ASP A 1 82 ? 12.362 18.310 -15.563 1.00 51.78 82 ASP A O 1
ATOM 660 N N . PRO A 1 83 ? 13.213 19.993 -16.798 1.00 53.41 83 PRO A N 1
ATOM 661 C CA . PRO A 1 83 ? 12.612 19.550 -18.056 1.00 53.41 83 PRO A CA 1
ATOM 662 C C . PRO A 1 83 ? 13.158 18.200 -18.550 1.00 53.41 83 PRO A C 1
ATOM 664 O O . PRO A 1 83 ? 12.584 17.623 -19.471 1.00 53.41 83 PRO A O 1
ATOM 667 N N . ASN A 1 84 ? 14.239 17.684 -17.953 1.00 51.81 84 ASN A N 1
ATOM 668 C CA . ASN A 1 84 ? 14.814 16.377 -18.267 1.00 51.81 84 ASN A CA 1
ATOM 669 C C . ASN A 1 84 ? 14.434 15.287 -17.254 1.00 51.81 84 ASN A C 1
ATOM 671 O O . ASN A 1 84 ? 14.801 14.126 -17.450 1.00 51.81 84 ASN A O 1
ATOM 675 N N . PHE A 1 85 ? 13.711 15.619 -16.178 1.00 50.53 85 PHE A N 1
ATOM 676 C CA . PHE A 1 85 ? 13.304 14.621 -15.199 1.00 50.53 85 PHE A CA 1
ATOM 677 C C . PHE A 1 85 ? 12.085 13.838 -15.694 1.00 50.53 85 PHE A C 1
ATOM 679 O O . PHE A 1 85 ? 10.940 14.286 -15.617 1.00 50.53 85 PHE A O 1
ATOM 686 N N . VAL A 1 86 ? 12.341 12.628 -16.186 1.00 52.00 86 VAL A N 1
ATOM 687 C CA . VAL A 1 86 ? 11.303 11.648 -16.502 1.00 52.00 86 VAL A CA 1
ATOM 688 C C . VAL A 1 86 ? 11.129 10.746 -15.288 1.00 52.00 86 VAL A C 1
ATOM 690 O O . VAL A 1 86 ? 11.972 9.889 -15.017 1.00 52.00 86 VAL A O 1
ATOM 693 N N . TYR A 1 87 ? 10.023 10.914 -14.560 1.00 46.34 87 TYR A N 1
ATOM 694 C CA . TYR A 1 87 ? 9.639 9.927 -13.560 1.00 46.34 87 TYR A CA 1
ATOM 695 C C . TYR A 1 87 ? 9.221 8.660 -14.294 1.00 46.34 87 TYR A C 1
ATOM 697 O O . TYR A 1 87 ? 8.123 8.561 -14.839 1.00 46.34 87 TYR A O 1
ATOM 705 N N . ASN A 1 88 ? 10.122 7.688 -14.340 1.00 50.97 88 ASN A N 1
ATOM 706 C CA . ASN A 1 88 ? 9.851 6.424 -14.991 1.00 50.97 88 ASN A CA 1
ATOM 707 C C . ASN A 1 88 ? 8.963 5.551 -14.082 1.00 50.97 88 ASN A C 1
ATOM 709 O O . ASN A 1 88 ? 9.436 4.590 -13.490 1.00 50.97 88 ASN A O 1
ATOM 713 N N . THR A 1 89 ? 7.674 5.889 -13.952 1.00 49.53 89 THR A N 1
ATOM 714 C CA . THR A 1 89 ? 6.643 4.994 -13.382 1.00 49.53 89 THR A CA 1
ATOM 715 C C . THR A 1 89 ? 6.187 3.939 -14.381 1.00 49.53 89 THR A C 1
ATOM 717 O O . THR A 1 89 ? 5.221 3.224 -14.127 1.00 49.53 89 THR A O 1
ATOM 720 N N . LEU A 1 90 ? 6.874 3.824 -15.523 1.00 44.84 90 LEU A N 1
ATOM 721 C CA . LEU A 1 90 ? 6.698 2.715 -16.432 1.00 44.84 90 LEU A CA 1
ATOM 722 C C . LEU A 1 90 ? 7.026 1.421 -15.668 1.00 44.84 90 LEU A C 1
ATOM 724 O O . LEU A 1 90 ? 8.140 0.904 -15.740 1.00 44.84 90 LEU A O 1
ATOM 728 N N . THR A 1 91 ? 6.004 0.787 -15.098 1.00 49.16 91 THR A N 1
ATOM 729 C CA . THR A 1 91 ? 5.683 -0.581 -15.500 1.00 49.16 91 THR A CA 1
ATOM 730 C C . THR A 1 91 ? 5.683 -0.535 -17.025 1.00 49.16 91 THR A C 1
ATOM 732 O O . THR A 1 91 ? 4.689 -0.205 -17.669 1.00 49.16 91 THR A O 1
ATOM 735 N N . HIS A 1 92 ? 6.880 -0.652 -17.610 1.00 45.62 92 HIS A N 1
ATOM 736 C CA . HIS A 1 92 ? 7.097 -0.525 -19.041 1.00 45.62 92 HIS A CA 1
ATOM 737 C C . HIS A 1 92 ? 6.097 -1.461 -19.704 1.00 45.62 92 HIS A C 1
ATOM 739 O O . HIS A 1 92 ? 5.790 -2.513 -19.151 1.00 45.62 92 HIS A O 1
ATOM 745 N N . ARG A 1 93 ? 5.572 -1.134 -20.884 1.00 43.25 93 ARG A N 1
ATOM 746 C CA . ARG A 1 93 ? 4.718 -2.087 -21.614 1.00 43.25 93 ARG A CA 1
ATOM 747 C C . ARG A 1 93 ? 5.379 -3.477 -21.704 1.00 43.25 93 ARG A C 1
ATOM 749 O O . ARG A 1 93 ? 4.709 -4.489 -21.576 1.00 43.25 93 ARG A O 1
ATOM 756 N N . ALA A 1 94 ? 6.713 -3.500 -21.778 1.00 44.12 94 ALA A N 1
ATOM 757 C CA . ALA A 1 94 ? 7.513 -4.724 -21.675 1.00 44.12 94 ALA A CA 1
ATOM 758 C C . ALA A 1 94 ? 7.476 -5.415 -20.294 1.00 44.12 94 ALA A C 1
ATOM 760 O O . ALA A 1 94 ? 7.638 -6.620 -20.236 1.00 44.12 94 ALA A O 1
ATOM 761 N N . PHE A 1 95 ? 7.279 -4.700 -19.185 1.00 48.41 95 PHE A N 1
ATOM 762 C CA . PHE A 1 95 ? 7.078 -5.290 -17.858 1.00 48.41 95 PHE A CA 1
ATOM 763 C C . PHE A 1 95 ? 5.689 -5.927 -17.716 1.00 48.41 95 PHE A C 1
ATOM 765 O O . PHE A 1 95 ? 5.601 -7.015 -17.165 1.00 48.41 95 PHE A O 1
ATOM 772 N N . VAL A 1 96 ? 4.630 -5.333 -18.286 1.00 49.62 96 VAL A N 1
ATOM 773 C CA . VAL A 1 96 ? 3.316 -6.008 -18.397 1.00 49.62 96 VAL A CA 1
ATOM 774 C C . VAL A 1 96 ? 3.446 -7.283 -19.233 1.00 49.62 96 VAL A C 1
ATOM 776 O O . VAL A 1 96 ? 2.993 -8.336 -18.805 1.00 49.62 96 VAL A O 1
ATOM 779 N N . GLU A 1 97 ? 4.170 -7.230 -20.357 1.00 52.88 97 GLU A N 1
ATOM 780 C CA . GLU A 1 97 ? 4.471 -8.422 -21.163 1.00 52.88 97 GLU A CA 1
ATOM 781 C C . GLU A 1 97 ? 5.285 -9.472 -20.386 1.00 52.88 97 GLU A C 1
ATOM 783 O O . GLU A 1 97 ? 5.026 -10.660 -20.537 1.00 52.88 97 GLU A O 1
ATOM 788 N N . VAL A 1 98 ? 6.240 -9.064 -19.541 1.00 54.62 98 VAL A N 1
ATOM 789 C CA . VAL A 1 98 ? 7.009 -9.972 -18.666 1.00 54.62 98 VAL A CA 1
ATOM 790 C C . VAL A 1 98 ? 6.122 -10.594 -17.585 1.00 54.62 98 VAL A C 1
ATOM 792 O O . VAL A 1 98 ? 6.263 -11.786 -17.319 1.00 54.62 98 VAL A O 1
ATOM 795 N N . LEU A 1 99 ? 5.196 -9.836 -16.993 1.00 52.69 99 LEU A N 1
ATOM 796 C CA . LEU A 1 99 ? 4.238 -10.343 -16.005 1.00 52.69 99 LEU A CA 1
ATOM 797 C C . LEU A 1 99 ? 3.228 -11.315 -16.636 1.00 52.69 99 LEU A C 1
ATOM 799 O O . LEU A 1 99 ? 2.969 -12.377 -16.067 1.00 52.69 99 LEU A O 1
ATOM 803 N N . ASP A 1 100 ? 2.723 -11.010 -17.834 1.00 54.66 100 ASP A N 1
ATOM 804 C CA . ASP A 1 100 ? 1.863 -11.909 -18.614 1.00 54.66 100 ASP A CA 1
ATOM 805 C C . ASP A 1 100 ? 2.603 -13.208 -18.976 1.00 54.66 100 ASP A C 1
ATOM 807 O O . ASP A 1 100 ? 2.036 -14.303 -18.914 1.00 54.66 100 ASP A O 1
ATOM 811 N N . TYR A 1 101 ? 3.901 -13.113 -19.279 1.00 53.59 101 TYR A N 1
ATOM 812 C CA . TYR A 1 101 ? 4.746 -14.276 -19.539 1.00 53.59 101 TYR A CA 1
ATOM 813 C C . TYR A 1 101 ? 5.054 -15.097 -18.277 1.00 53.59 101 TYR A C 1
ATOM 815 O O . TYR A 1 101 ? 5.007 -16.326 -18.316 1.00 53.59 101 TYR A O 1
ATOM 823 N N . GLN A 1 102 ? 5.329 -14.448 -17.142 1.00 55.69 102 GLN A N 1
ATOM 824 C CA . GLN A 1 102 ? 5.541 -15.121 -15.855 1.00 55.69 102 GLN A CA 1
ATOM 825 C C . GLN A 1 102 ? 4.284 -15.858 -15.379 1.00 55.69 102 GLN A C 1
ATOM 827 O O . GLN A 1 102 ? 4.389 -16.981 -14.887 1.00 55.69 102 GLN A O 1
ATOM 832 N N . ASN A 1 103 ? 3.093 -15.288 -15.590 1.00 54.28 103 ASN A N 1
ATOM 833 C CA . ASN A 1 103 ? 1.827 -15.976 -15.320 1.00 54.28 103 ASN A CA 1
ATOM 834 C C . ASN A 1 103 ? 1.666 -17.245 -16.170 1.00 54.28 103 ASN A C 1
ATOM 836 O O . ASN A 1 103 ? 1.143 -18.256 -15.694 1.00 54.28 103 ASN A O 1
ATOM 840 N N . ARG A 1 104 ? 2.176 -17.235 -17.406 1.00 54.50 104 ARG A N 1
ATOM 841 C CA . ARG A 1 104 ? 2.191 -18.413 -18.279 1.00 54.50 104 ARG A CA 1
ATOM 842 C C . ARG A 1 104 ? 3.141 -19.505 -17.765 1.00 54.50 104 ARG A C 1
ATOM 844 O O . ARG A 1 104 ? 2.781 -20.677 -17.821 1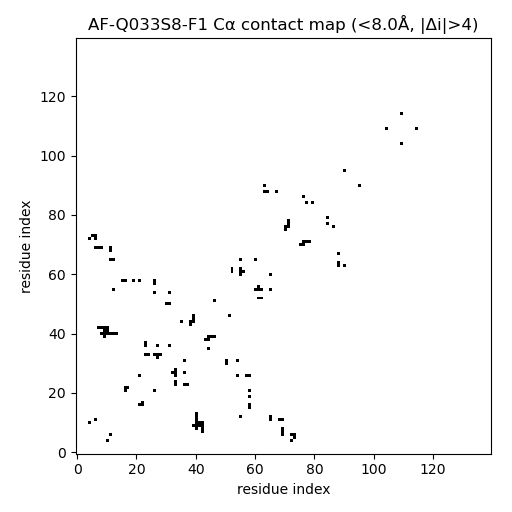.00 54.50 104 ARG A O 1
ATOM 851 N N . PHE A 1 105 ? 4.267 -19.141 -17.147 1.00 53.44 105 PHE A N 1
ATOM 852 C CA . PHE A 1 105 ? 5.187 -20.100 -16.507 1.00 53.44 105 PHE A CA 1
ATOM 853 C C . PHE A 1 105 ? 4.710 -20.697 -15.187 1.00 53.44 105 PHE A C 1
ATOM 855 O O . PHE A 1 105 ? 5.238 -21.711 -14.741 1.00 53.44 105 PHE A O 1
ATOM 862 N N . SER A 1 106 ? 3.677 -20.117 -14.582 1.00 52.31 106 SER A N 1
ATOM 863 C CA . SER A 1 106 ? 2.982 -20.729 -13.446 1.00 52.31 106 SER A CA 1
ATOM 864 C C . SER A 1 106 ? 2.118 -21.932 -13.873 1.00 52.31 106 SER A C 1
ATOM 866 O O . SER A 1 106 ? 1.696 -22.727 -13.037 1.00 52.31 106 SER A O 1
ATOM 868 N N . THR A 1 107 ? 1.849 -22.084 -15.180 1.00 52.75 107 THR A N 1
ATOM 869 C CA . THR A 1 107 ? 0.949 -23.119 -15.729 1.00 52.75 107 THR A CA 1
ATOM 870 C C . THR A 1 107 ? 1.574 -24.003 -16.817 1.00 52.75 107 THR A C 1
ATOM 872 O O . THR A 1 107 ? 1.036 -25.074 -17.096 1.00 52.75 107 THR A O 1
ATOM 875 N N . GLN A 1 108 ? 2.696 -23.600 -17.426 1.00 61.91 108 GLN A N 1
ATOM 876 C CA . GLN A 1 108 ? 3.410 -24.330 -18.485 1.00 61.91 108 GLN A CA 1
ATOM 877 C C . GLN A 1 108 ? 4.925 -24.121 -18.345 1.00 61.91 108 GLN A C 1
ATOM 879 O O . GLN A 1 108 ? 5.353 -23.013 -18.042 1.00 61.91 108 GLN A O 1
ATOM 884 N N . GLU A 1 109 ? 5.756 -25.142 -18.580 1.00 68.94 109 GLU A N 1
ATOM 885 C CA . GLU A 1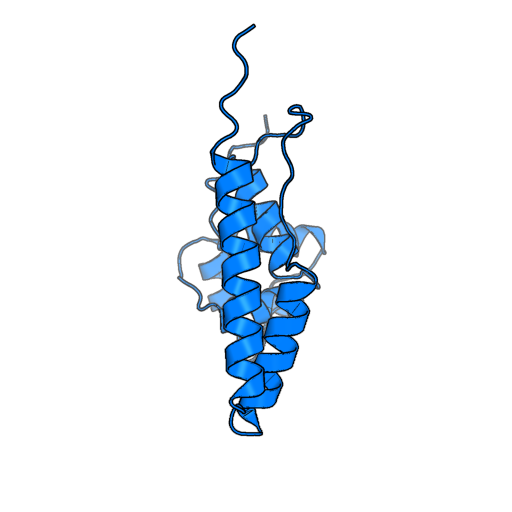 109 ? 7.212 -24.943 -18.531 1.00 68.94 109 GLU A CA 1
ATOM 886 C C . GLU A 1 109 ? 7.714 -24.020 -19.662 1.00 68.94 109 GLU A C 1
ATOM 888 O O . GLU A 1 109 ? 7.214 -24.111 -20.789 1.00 68.94 109 GLU A O 1
ATOM 893 N N . PRO A 1 110 ? 8.710 -23.152 -19.391 1.00 68.06 110 PRO A N 1
ATOM 894 C CA . PRO A 1 110 ? 9.284 -22.275 -20.402 1.00 68.06 110 PRO A CA 1
ATOM 895 C C . PRO A 1 110 ? 9.942 -23.017 -21.562 1.00 68.06 110 PRO A C 1
ATOM 897 O O . PRO A 1 110 ? 10.731 -23.942 -21.367 1.00 68.06 110 PRO A O 1
ATOM 900 N N . THR A 1 111 ? 9.690 -22.558 -22.786 1.00 80.88 111 THR A N 1
ATOM 901 C CA . THR A 1 111 ? 10.347 -23.094 -23.980 1.00 80.88 111 THR A CA 1
ATOM 902 C C . THR A 1 111 ? 11.698 -22.409 -24.235 1.00 80.88 111 THR A C 1
ATOM 904 O O . THR A 1 111 ? 11.905 -21.260 -23.835 1.00 80.88 111 THR A O 1
ATOM 907 N N . PRO A 1 112 ? 12.628 -23.046 -24.974 1.00 79.94 112 PRO A N 1
ATOM 908 C CA . PRO A 1 112 ? 13.887 -22.416 -25.392 1.00 79.94 112 PRO A CA 1
ATOM 909 C C . PRO A 1 112 ? 13.713 -21.084 -26.143 1.00 79.94 112 PRO A C 1
ATOM 911 O O . PRO A 1 112 ? 14.566 -20.201 -26.044 1.00 79.94 112 PRO A O 1
ATOM 914 N N . ALA A 1 113 ? 12.608 -20.920 -26.877 1.00 79.31 113 ALA A N 1
ATOM 915 C CA . ALA A 1 113 ? 12.291 -19.676 -27.575 1.00 79.31 113 ALA A CA 1
ATOM 916 C C . ALA A 1 113 ? 11.954 -18.541 -26.596 1.00 79.31 113 ALA A C 1
ATOM 918 O O . ALA A 1 113 ? 12.323 -17.389 -26.833 1.00 79.31 113 ALA A O 1
ATOM 919 N N . ASP A 1 114 ? 11.321 -18.877 -25.474 1.00 70.19 114 ASP A N 1
ATOM 920 C CA . ASP A 1 114 ? 10.957 -17.914 -24.442 1.00 70.19 114 ASP A CA 1
ATOM 921 C C . ASP A 1 114 ? 12.219 -17.393 -23.742 1.00 70.19 114 ASP A C 1
ATOM 923 O O . ASP A 1 114 ? 12.394 -16.185 -23.588 1.00 70.19 114 ASP A O 1
ATOM 927 N N . TYR A 1 115 ? 13.167 -18.283 -23.425 1.00 73.06 115 TYR A N 1
ATOM 928 C CA . TYR A 1 115 ? 14.478 -17.892 -22.891 1.00 73.06 115 TYR A CA 1
ATOM 929 C C . TYR A 1 115 ? 15.240 -16.958 -23.839 1.00 73.06 115 TYR A C 1
ATOM 931 O O . TYR A 1 115 ? 15.786 -15.942 -23.405 1.00 73.06 115 TYR A O 1
ATOM 939 N N . ALA A 1 116 ? 15.249 -17.263 -25.140 1.00 80.81 116 ALA A N 1
ATOM 940 C CA . ALA A 1 116 ? 15.893 -16.417 -26.141 1.00 80.81 116 ALA A CA 1
ATOM 941 C C . ALA A 1 116 ? 15.233 -15.029 -26.241 1.00 80.81 116 ALA A C 1
ATOM 943 O O . ALA A 1 116 ? 15.925 -14.019 -26.402 1.00 80.81 116 ALA A O 1
ATOM 944 N N . TYR A 1 117 ? 13.905 -14.966 -26.107 1.00 78.94 117 TYR A N 1
ATOM 945 C CA . TYR A 1 117 ? 13.165 -13.708 -26.059 1.00 78.94 117 TYR A CA 1
ATOM 946 C C . TYR A 1 117 ? 13.566 -12.856 -24.846 1.00 78.94 117 TYR A C 1
ATOM 948 O O . TYR A 1 117 ? 13.881 -11.675 -25.019 1.00 78.94 117 TYR A O 1
ATOM 956 N N . PHE A 1 118 ? 13.630 -13.436 -23.642 1.00 67.94 118 PHE A N 1
ATOM 957 C CA . PHE A 1 118 ? 14.025 -12.688 -22.441 1.00 67.94 118 PHE A CA 1
ATOM 958 C C . PHE A 1 118 ? 15.452 -12.178 -22.506 1.00 67.94 118 PHE A C 1
ATOM 960 O O . PHE A 1 118 ? 15.685 -11.013 -22.198 1.00 67.94 118 PHE A O 1
ATOM 967 N N . LEU A 1 119 ? 16.390 -13.011 -22.956 1.00 76.69 119 LEU A N 1
ATOM 968 C CA . LEU A 1 119 ? 17.791 -12.616 -23.048 1.00 76.69 119 LEU A CA 1
ATOM 969 C C . LEU A 1 119 ? 17.970 -11.426 -24.003 1.00 76.69 119 LEU A C 1
ATOM 971 O O . LEU A 1 119 ? 18.703 -10.483 -23.711 1.00 76.69 119 LEU A O 1
ATOM 975 N N . LYS A 1 120 ? 17.231 -11.420 -25.119 1.00 80.50 120 LYS A N 1
ATOM 976 C CA . LYS A 1 120 ? 17.198 -10.281 -26.042 1.00 80.50 120 LYS A CA 1
ATOM 977 C C . LYS A 1 120 ? 16.617 -9.027 -25.380 1.00 80.50 120 LYS A C 1
ATOM 979 O O . LYS A 1 120 ? 17.174 -7.942 -25.531 1.00 80.50 120 LYS A O 1
ATOM 984 N N . LYS A 1 121 ? 15.512 -9.158 -24.637 1.00 75.38 121 LYS A N 1
ATOM 985 C CA . LYS A 1 121 ? 14.885 -8.029 -23.929 1.00 75.38 121 LYS A CA 1
ATOM 986 C C . LYS A 1 121 ? 15.759 -7.460 -22.818 1.00 75.38 121 LYS A C 1
ATOM 988 O O . LYS A 1 121 ? 15.808 -6.242 -22.652 1.00 75.38 121 LYS A O 1
ATOM 993 N N . GLU A 1 122 ? 16.488 -8.311 -22.113 1.00 70.56 122 GLU A N 1
ATOM 994 C CA . GLU A 1 122 ? 17.466 -7.903 -21.113 1.00 70.56 122 GLU A CA 1
ATOM 995 C C . GLU A 1 122 ? 18.606 -7.094 -21.748 1.00 70.56 122 GLU A C 1
ATOM 997 O O . GLU A 1 122 ? 18.915 -6.001 -21.274 1.00 70.56 122 GLU A O 1
ATOM 1002 N N . GLN A 1 123 ? 19.160 -7.556 -22.874 1.00 74.44 123 GLN A N 1
ATOM 1003 C CA . GLN A 1 123 ? 20.198 -6.829 -23.617 1.00 74.44 123 G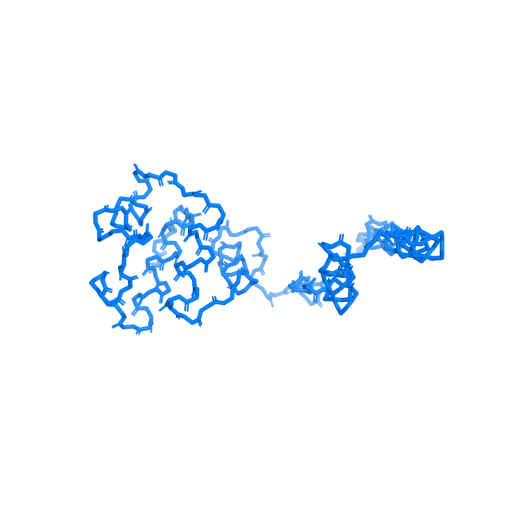LN A CA 1
ATOM 1004 C C . GLN A 1 123 ? 19.710 -5.463 -24.125 1.00 74.44 123 GLN A C 1
ATOM 1006 O O . GLN A 1 123 ? 20.416 -4.463 -23.984 1.00 74.44 123 GLN A O 1
ATOM 1011 N N . GLU A 1 124 ? 18.490 -5.392 -24.670 1.00 72.81 124 GLU A N 1
ATOM 1012 C CA . GLU A 1 124 ? 17.858 -4.130 -25.090 1.00 72.81 124 GLU A CA 1
ATOM 1013 C C . GLU A 1 124 ? 17.711 -3.153 -23.907 1.00 72.81 124 GLU A C 1
ATOM 1015 O O . GLU A 1 124 ? 17.963 -1.953 -24.044 1.00 72.81 124 GLU A O 1
ATOM 1020 N N . CYS A 1 125 ? 17.335 -3.660 -22.730 1.00 59.75 125 CYS A N 1
ATOM 1021 C CA . CYS A 1 125 ? 17.190 -2.859 -21.517 1.00 59.75 125 CYS A CA 1
ATOM 1022 C C . CYS A 1 125 ? 18.541 -2.356 -20.989 1.00 59.75 125 CYS A C 1
ATOM 1024 O O . CYS A 1 125 ? 18.676 -1.174 -20.668 1.00 59.75 125 CYS A O 1
ATOM 1026 N N . GLN A 1 126 ? 19.553 -3.224 -20.939 1.00 66.38 126 GLN A N 1
ATOM 1027 C CA . GLN A 1 126 ? 20.908 -2.870 -20.510 1.00 66.38 126 GLN A CA 1
ATOM 1028 C C . GLN A 1 126 ? 21.539 -1.822 -21.437 1.00 66.38 126 GLN A C 1
ATOM 1030 O O . GLN A 1 126 ? 22.152 -0.867 -20.959 1.00 66.38 126 GLN A O 1
ATOM 1035 N N . ALA A 1 127 ? 21.337 -1.944 -22.753 1.00 69.50 127 ALA A N 1
ATOM 1036 C CA . ALA A 1 127 ? 21.829 -0.976 -23.732 1.00 69.50 127 ALA A CA 1
ATOM 1037 C C . ALA A 1 127 ? 21.203 0.416 -23.543 1.00 69.50 127 ALA A C 1
ATOM 1039 O O . ALA A 1 127 ? 21.914 1.421 -23.564 1.00 69.50 127 ALA A O 1
ATOM 1040 N N . ARG A 1 128 ? 19.886 0.480 -23.299 1.00 61.78 128 ARG A N 1
ATOM 1041 C CA . ARG A 1 128 ? 19.187 1.738 -22.982 1.00 61.78 128 ARG A CA 1
ATOM 1042 C C . ARG A 1 128 ? 19.689 2.353 -21.680 1.00 61.78 128 ARG A C 1
ATOM 1044 O O . ARG A 1 128 ? 20.035 3.529 -21.653 1.00 61.78 128 ARG A O 1
ATOM 1051 N N . TYR A 1 129 ? 19.804 1.546 -20.626 1.00 56.16 129 TYR A N 1
ATOM 1052 C CA . TYR A 1 129 ? 20.307 2.000 -19.330 1.00 56.16 129 TYR A CA 1
ATOM 1053 C C . TYR A 1 129 ? 21.716 2.603 -19.441 1.00 56.16 129 TYR A C 1
ATOM 1055 O O . TYR A 1 129 ? 21.978 3.676 -18.896 1.00 56.16 129 TYR A O 1
ATOM 1063 N N . ALA A 1 130 ? 22.601 1.957 -20.208 1.00 61.56 130 ALA A N 1
ATOM 1064 C CA . ALA A 1 130 ? 23.951 2.443 -20.475 1.00 61.56 130 ALA A CA 1
ATOM 1065 C C . ALA A 1 130 ? 23.980 3.741 -21.305 1.00 61.56 130 ALA A C 1
ATOM 1067 O O . ALA A 1 130 ? 24.886 4.554 -21.120 1.00 61.56 130 ALA A O 1
ATOM 1068 N N . GLN A 1 131 ? 23.017 3.961 -22.206 1.00 58.91 131 GLN A N 1
ATOM 1069 C CA . GLN A 1 131 ? 22.891 5.223 -22.946 1.00 58.91 131 GLN A CA 1
ATOM 1070 C C . GLN A 1 131 ? 22.419 6.369 -22.046 1.00 58.91 131 GLN A C 1
ATOM 1072 O O . GLN A 1 131 ? 22.987 7.461 -22.099 1.00 58.91 131 GLN A O 1
ATOM 1077 N N . ASP A 1 132 ? 21.432 6.112 -21.190 1.00 51.03 132 ASP A N 1
ATOM 1078 C CA . ASP A 1 132 ? 20.846 7.132 -20.319 1.00 51.03 132 ASP A CA 1
ATOM 1079 C C . ASP A 1 132 ? 21.798 7.536 -19.177 1.00 51.03 132 ASP A C 1
ATOM 1081 O O . ASP A 1 132 ? 21.911 8.719 -18.861 1.00 51.03 132 ASP A O 1
ATOM 1085 N N . HIS A 1 133 ? 22.562 6.591 -18.612 1.00 51.72 133 HIS A N 1
ATOM 1086 C CA . HIS A 1 133 ? 23.514 6.859 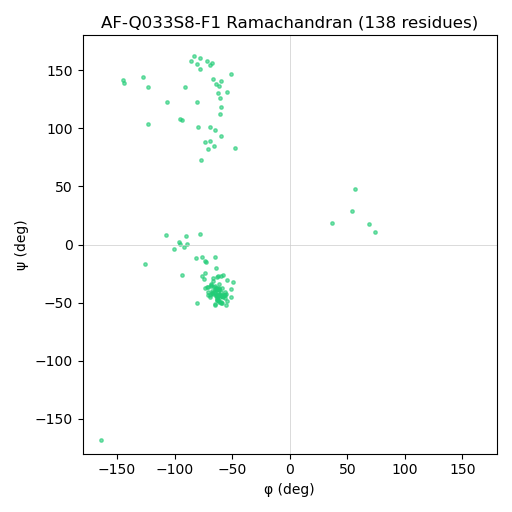-17.519 1.00 51.72 133 HIS A CA 1
ATOM 1087 C C . HIS A 1 133 ? 24.868 7.434 -17.978 1.00 51.72 133 HIS A C 1
ATOM 1089 O O . HIS A 1 133 ? 25.633 7.923 -17.148 1.00 51.72 133 HIS A O 1
ATOM 1095 N N . ASN A 1 134 ? 25.171 7.428 -19.282 1.00 52.22 134 ASN A N 1
ATOM 1096 C CA . ASN A 1 134 ? 26.387 8.042 -19.837 1.00 52.22 134 ASN A CA 1
ATOM 1097 C C . ASN A 1 134 ? 26.182 9.473 -20.369 1.00 52.22 134 ASN A C 1
ATOM 1099 O O . ASN A 1 134 ? 27.137 10.095 -20.846 1.00 52.22 134 ASN A O 1
ATOM 1103 N N . ARG A 1 135 ? 24.978 10.049 -20.253 1.00 46.44 135 ARG A N 1
ATOM 1104 C CA . ARG A 1 135 ? 24.764 11.487 -20.474 1.00 46.44 135 ARG A CA 1
ATOM 1105 C C . ARG A 1 135 ? 25.334 12.278 -19.290 1.00 46.44 135 ARG A C 1
ATOM 1107 O O . ARG A 1 135 ? 24.637 12.581 -18.329 1.00 46.44 135 ARG A O 1
ATOM 1114 N N . LYS A 1 136 ? 26.621 12.639 -19.356 1.00 43.62 136 LYS A N 1
ATOM 1115 C CA . LYS A 1 136 ? 27.159 13.727 -18.518 1.00 43.62 136 LYS A CA 1
ATOM 1116 C C . LYS A 1 136 ? 26.391 15.020 -18.838 1.00 43.62 136 LYS A C 1
ATOM 1118 O O . LYS A 1 136 ? 26.130 15.259 -20.021 1.00 43.62 136 LYS A O 1
ATOM 1123 N N . PRO A 1 137 ? 26.059 15.870 -17.849 1.00 42.00 137 PRO A N 1
ATOM 1124 C CA . PRO A 1 137 ? 25.519 17.186 -18.152 1.00 42.00 137 PRO A CA 1
ATOM 1125 C C . PRO A 1 137 ? 26.573 17.948 -18.958 1.00 42.00 137 PRO A C 1
ATOM 1127 O O . PRO A 1 137 ? 27.736 18.027 -18.554 1.00 42.00 137 PRO A O 1
ATOM 1130 N N . ALA A 1 138 ? 26.185 18.455 -20.128 1.00 44.12 138 ALA A N 1
ATOM 1131 C CA . ALA A 1 138 ? 27.009 19.398 -20.862 1.00 44.12 138 ALA A CA 1
ATOM 1132 C C . ALA A 1 138 ? 27.198 20.622 -19.959 1.00 44.12 138 ALA A C 1
ATOM 1134 O O . ALA A 1 138 ? 26.238 21.313 -19.631 1.00 44.12 138 ALA A O 1
ATOM 1135 N N . SER A 1 139 ? 28.428 20.834 -19.500 1.00 46.59 139 SER A N 1
ATOM 1136 C CA . SER A 1 139 ? 28.828 22.045 -18.798 1.00 46.59 139 SER A CA 1
ATOM 1137 C C . SER A 1 139 ? 28.607 23.245 -19.719 1.00 46.59 139 SER A C 1
ATOM 1139 O O . SER A 1 139 ? 29.216 23.320 -20.790 1.00 46.59 139 SER A O 1
ATOM 1141 N N . SER A 1 140 ? 27.736 24.164 -19.315 1.00 45.47 140 SER A N 1
ATOM 1142 C CA . SER A 1 140 ? 27.596 25.518 -19.856 1.00 45.47 140 SER A CA 1
ATOM 1143 C C . SER A 1 140 ? 27.279 26.463 -18.711 1.00 45.47 140 SER A C 1
ATOM 1145 O O . SER A 1 140 ? 26.477 26.057 -17.840 1.00 45.47 140 SER A O 1
#

Foldseek 3Di:
DPDLPQQDLLCLLVVLCVVLVHDLVQLDDPLHHSVRSVCSNVVNDDDDPVSSCSSCVSSVHHPLRSVVSSCVSNCVAPDPPDPPRDPCSPPPVVVVVVVVVVVVCVPDPDDPVNVVVVVVVVVVVVVVVVVVVPPDPDDD

Radius of gyration: 19.62 Å; Cα contacts (8 Å, |Δi|>4): 81; chains: 1; bounding box: 43×50×42 Å

Sequence (140 aa):
MVEKIKATDGAVFRQLRHNHQLTLAQVADDHNSIAFISKFEQGKSNISFSRLTHLLYRINISVEEFVFIRDLQSGVVPTSNDPNFVYNTLTHRAFVEVLDYQNRFSTQEPTPADYAYFLKKEQECQARYAQDHNRKPASS

Secondary structure (DSSP, 8-state):
--------HHHHHHHHHHHTT--HHHH--SSS-HHHHHHHHTTSS---HHHHHHHHHHTT--HHHHHHHHHHHHTSS--S--TT--------HHHHHHHHHHHHHTTSPPPHHHHHHHHHHHHHHHHHHHHHHT------

Mean predicted aligned error: 14.77 Å

So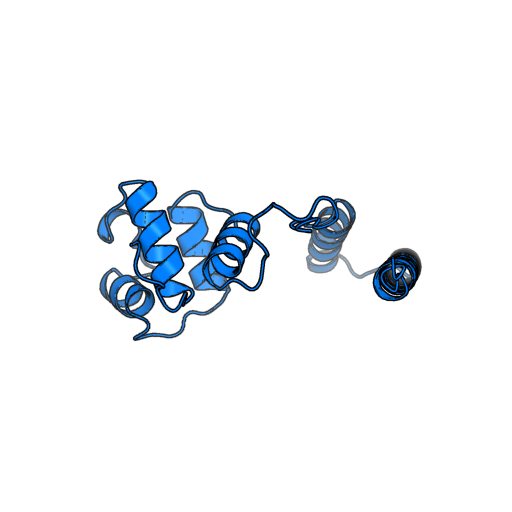lvent-accessible surface area (backbone atoms only — not comparable to full-atom values): 8530 Å² total; per-residue (Å²): 134,81,80,86,60,82,63,41,73,26,46,46,48,47,51,54,34,52,77,68,72,52,52,59,77,77,56,35,49,96,88,44,43,51,71,54,51,55,32,24,37,69,70,73,41,89,78,55,69,73,60,47,54,52,52,31,54,62,65,76,42,54,72,60,58,51,52,51,53,40,36,49,62,58,59,80,39,78,85,81,78,52,95,83,68,72,82,78,71,63,74,35,76,66,47,54,52,48,50,58,49,51,59,46,52,76,79,41,85,82,50,77,68,54,55,54,51,50,56,52,53,51,52,55,49,52,54,51,51,57,55,65,74,64,62,69,80,80,88,128